Protein AF-A0A963PTE5-F1 (afdb_monomer_lite)

pLDDT: mean 95.28, std 4.0, range [73.12, 98.06]

Sequence (64 aa):
MPPVTQALLIVNVLVFFVVQQLGPTIIVQFGLWPWATELFRPWQVVSYAFLHGSLTHLAFNMFG

Radius of gyration: 12.67 Å; chains: 1; bounding box: 30×22×34 Å

Secondary structure (DSSP, 8-state):
--HHHHHHHHHHHHHHHHHHHHTHHHHHHHS---TTSTT--TTHHHHGGG--SSHHHHHHHHH-

Structure (mmCIF, N/CA/C/O backbone):
data_AF-A0A963PTE5-F1
#
_entry.id   AF-A0A963PTE5-F1
#
loop_
_atom_site.group_PDB
_atom_site.id
_atom_site.type_symbol
_atom_site.label_atom_id
_atom_site.label_alt_id
_atom_site.label_comp_id
_atom_site.label_asym_id
_atom_site.label_entity_id
_atom_site.label_seq_id
_atom_site.pdbx_PDB_ins_code
_atom_site.Cartn_x
_atom_site.Cartn_y
_atom_site.Cartn_z
_atom_site.occupancy
_atom_site.B_iso_or_equiv
_atom_site.auth_seq_id
_atom_site.auth_comp_id
_atom_site.auth_asym_id
_atom_site.auth_atom_id
_atom_site.pdbx_PDB_model_num
ATOM 1 N N . MET A 1 1 ? -16.558 -0.007 15.797 1.00 81.00 1 MET A N 1
ATOM 2 C CA . MET A 1 1 ? -16.188 -0.067 14.365 1.00 81.00 1 MET A CA 1
ATOM 3 C C . MET A 1 1 ? -16.572 -1.428 13.817 1.00 81.00 1 MET A C 1
ATOM 5 O O . MET A 1 1 ? -16.463 -2.390 14.571 1.00 81.00 1 MET A O 1
ATOM 9 N N . PRO A 1 2 ? -17.010 -1.531 12.553 1.00 96.62 2 PRO A N 1
ATOM 10 C CA . PRO A 1 2 ? -17.188 -2.823 11.899 1.00 96.62 2 PRO A CA 1
ATOM 11 C C . PRO A 1 2 ? -15.886 -3.644 11.960 1.00 96.62 2 PRO A C 1
ATOM 13 O O . PRO A 1 2 ? -14.811 -3.060 11.783 1.00 96.62 2 PRO A O 1
ATOM 16 N N . PRO A 1 3 ? -15.944 -4.974 12.171 1.00 97.19 3 PRO A N 1
ATOM 17 C CA . PRO A 1 3 ? -14.743 -5.810 12.274 1.00 97.19 3 PRO A CA 1
ATOM 18 C C . PRO A 1 3 ? -13.807 -5.683 11.066 1.00 97.19 3 PRO A C 1
ATOM 20 O O . PRO A 1 3 ? -12.590 -5.639 11.221 1.00 97.19 3 PRO A O 1
ATOM 23 N N . VAL A 1 4 ? -14.378 -5.546 9.865 1.00 96.88 4 VAL A N 1
ATOM 24 C CA . VAL A 1 4 ? -13.622 -5.362 8.617 1.00 96.88 4 VAL A CA 1
ATOM 25 C C . VAL A 1 4 ? -12.855 -4.040 8.622 1.00 96.88 4 VAL A C 1
ATOM 27 O O . VAL A 1 4 ? -11.672 -4.023 8.302 1.00 96.88 4 VAL A O 1
ATOM 30 N N . THR A 1 5 ? -13.485 -2.940 9.045 1.00 95.81 5 THR A N 1
ATOM 31 C CA . THR A 1 5 ? -12.818 -1.635 9.156 1.00 95.81 5 THR A CA 1
ATOM 32 C C . THR A 1 5 ? -11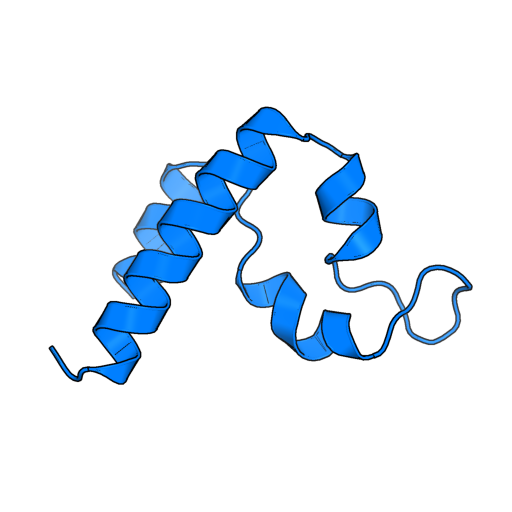.643 -1.708 10.123 1.00 95.81 5 THR A C 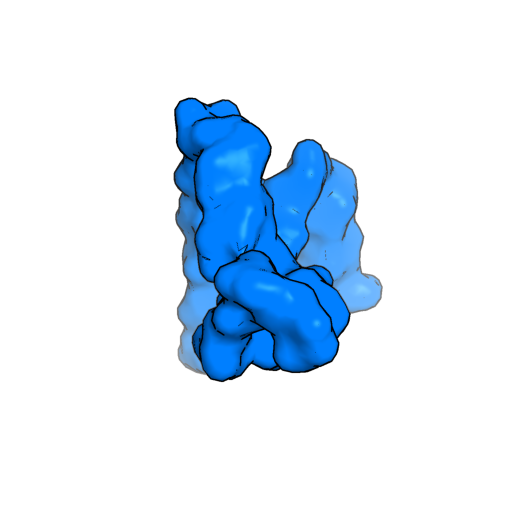1
ATOM 34 O O . THR A 1 5 ? -10.552 -1.255 9.801 1.00 95.81 5 THR A O 1
ATOM 37 N N . GLN A 1 6 ? -11.833 -2.338 11.284 1.00 96.81 6 GLN A N 1
ATOM 38 C CA . GLN A 1 6 ? -10.761 -2.503 12.261 1.00 96.81 6 GLN A CA 1
ATOM 39 C C . GLN A 1 6 ? -9.601 -3.344 11.706 1.00 96.81 6 GLN A C 1
ATOM 41 O O . GLN A 1 6 ? -8.443 -2.979 11.897 1.00 96.81 6 GLN A O 1
ATOM 46 N N . ALA A 1 7 ? -9.892 -4.431 10.987 1.00 97.75 7 ALA A N 1
ATOM 47 C CA . ALA A 1 7 ? -8.867 -5.245 10.339 1.00 97.75 7 ALA A CA 1
ATOM 48 C C . ALA A 1 7 ? -8.081 -4.446 9.287 1.00 97.75 7 ALA A C 1
ATOM 50 O O . ALA A 1 7 ? -6.854 -4.512 9.264 1.00 97.75 7 ALA A O 1
ATOM 51 N N . LEU A 1 8 ? -8.766 -3.642 8.467 1.00 96.69 8 LEU A N 1
ATOM 52 C CA . LEU A 1 8 ? -8.121 -2.777 7.478 1.00 96.69 8 LEU A CA 1
ATOM 53 C C . LEU A 1 8 ? -7.204 -1.741 8.137 1.00 96.69 8 LEU A C 1
ATOM 55 O O . LEU A 1 8 ? -6.081 -1.557 7.673 1.00 96.69 8 LEU A O 1
ATOM 59 N N . LEU A 1 9 ? -7.633 -1.107 9.232 1.00 97.00 9 LEU A N 1
ATOM 60 C CA . LEU A 1 9 ? -6.790 -0.167 9.981 1.00 97.00 9 LEU A CA 1
ATOM 61 C C . LEU A 1 9 ? -5.525 -0.851 10.514 1.00 97.00 9 LEU A C 1
ATOM 63 O O . LEU A 1 9 ? -4.420 -0.346 10.323 1.00 97.00 9 LEU A O 1
ATOM 67 N N . ILE A 1 10 ? -5.678 -2.023 11.138 1.00 98.00 10 ILE A N 1
ATOM 68 C CA . ILE A 1 10 ? -4.551 -2.793 11.681 1.00 98.00 10 ILE A CA 1
ATOM 69 C C . ILE A 1 10 ? -3.565 -3.155 10.567 1.00 98.00 10 ILE A C 1
ATOM 71 O O . ILE A 1 10 ? -2.366 -2.919 10.713 1.00 98.00 10 ILE A O 1
ATOM 75 N N . VAL A 1 11 ? -4.052 -3.682 9.440 1.00 98.06 11 VAL A N 1
ATOM 76 C CA . VAL A 1 11 ? -3.190 -4.071 8.315 1.00 98.06 11 VAL A CA 1
ATOM 77 C C . VAL A 1 11 ? -2.459 -2.860 7.730 1.00 98.06 11 VAL A C 1
ATOM 79 O O . VAL A 1 11 ? -1.258 -2.953 7.497 1.00 98.06 11 VAL A O 1
ATOM 82 N N . ASN A 1 12 ? -3.124 -1.715 7.551 1.00 97.88 12 ASN A N 1
ATOM 83 C CA . ASN A 1 12 ? -2.480 -0.501 7.037 1.00 97.88 12 ASN A CA 1
ATOM 84 C C . ASN A 1 12 ? -1.347 -0.005 7.946 1.00 97.88 12 ASN A C 1
ATOM 86 O O . ASN A 1 12 ? -0.268 0.334 7.460 1.00 97.88 12 ASN A O 1
ATOM 90 N N . VAL A 1 13 ? -1.556 -0.018 9.266 1.00 97.69 13 VAL A N 1
ATOM 91 C CA . VAL A 1 13 ? -0.519 0.365 10.235 1.00 97.69 13 VAL A CA 1
ATOM 92 C C . VAL A 1 13 ? 0.650 -0.624 10.215 1.00 97.69 13 VAL A C 1
ATOM 94 O O . VAL A 1 13 ? 1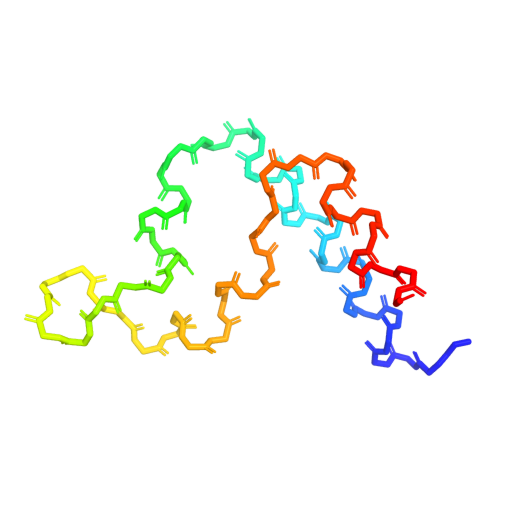.805 -0.204 10.190 1.00 97.69 13 VAL A O 1
ATOM 97 N N . LEU A 1 14 ? 0.380 -1.933 10.178 1.00 97.88 14 LEU A N 1
ATOM 98 C CA . LEU A 1 14 ? 1.434 -2.950 10.111 1.00 97.88 14 LEU A CA 1
ATOM 99 C C . LEU A 1 14 ? 2.260 -2.829 8.825 1.00 97.88 14 LEU A C 1
ATOM 101 O O . LEU A 1 14 ? 3.488 -2.795 8.887 1.00 97.88 14 LEU A O 1
ATOM 105 N N . VAL A 1 15 ? 1.603 -2.719 7.668 1.00 96.88 15 VAL A N 1
ATOM 106 C CA . VAL A 1 15 ? 2.280 -2.580 6.371 1.00 96.88 15 VAL A CA 1
ATOM 107 C C . VAL A 1 15 ? 3.098 -1.293 6.319 1.00 96.88 15 VAL A C 1
ATOM 109 O O . VAL A 1 15 ? 4.217 -1.328 5.816 1.00 96.88 15 VAL A O 1
ATOM 112 N N . PHE A 1 16 ? 2.615 -0.188 6.897 1.00 97.00 16 PHE A N 1
ATOM 113 C CA . PHE A 1 16 ? 3.395 1.045 6.997 1.00 97.00 16 PHE A CA 1
ATOM 114 C C . PHE A 1 16 ? 4.752 0.814 7.675 1.00 97.00 16 PHE A C 1
ATOM 116 O O . PHE A 1 16 ? 5.779 1.194 7.116 1.00 97.00 16 PHE A O 1
ATOM 123 N N . PHE A 1 17 ? 4.792 0.126 8.822 1.00 96.62 17 PHE A N 1
ATOM 124 C CA . PHE A 1 17 ? 6.062 -0.192 9.484 1.00 96.62 17 PHE A CA 1
ATOM 125 C C . PHE A 1 17 ? 6.947 -1.112 8.641 1.00 96.62 17 PHE A C 1
ATOM 127 O O . PHE A 1 17 ? 8.150 -0.880 8.549 1.00 96.62 17 PHE A O 1
ATOM 134 N N . VAL A 1 18 ? 6.373 -2.114 7.971 1.00 95.62 18 VAL A N 1
ATOM 135 C CA . VAL A 1 18 ? 7.144 -2.984 7.067 1.00 95.62 1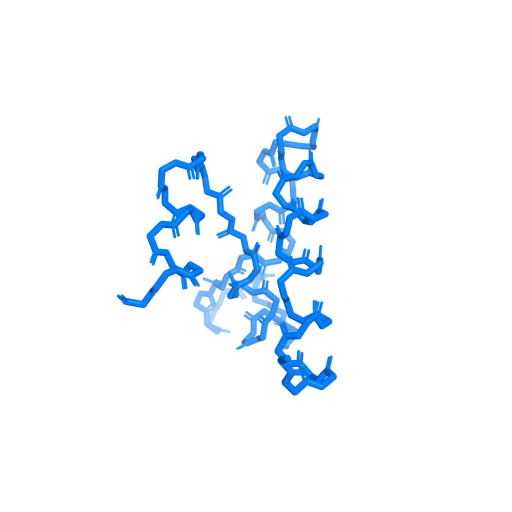8 VAL A CA 1
ATOM 136 C C . VAL A 1 18 ? 7.769 -2.172 5.924 1.00 95.62 18 VAL A C 1
ATOM 138 O O . VAL A 1 18 ? 8.932 -2.393 5.587 1.00 95.62 18 VAL A O 1
ATOM 141 N N . VAL A 1 19 ? 7.046 -1.200 5.362 1.00 95.06 19 VAL A N 1
ATOM 142 C CA . VAL A 1 19 ? 7.559 -0.304 4.313 1.00 95.06 19 VAL A CA 1
ATOM 143 C C . VAL A 1 19 ? 8.734 0.531 4.808 1.00 95.06 19 VAL A C 1
ATOM 145 O O . VAL A 1 19 ? 9.737 0.624 4.101 1.00 95.06 19 VAL A O 1
ATOM 148 N N . GLN A 1 20 ? 8.659 1.075 6.026 1.00 93.94 20 GLN A N 1
ATOM 149 C CA . GLN A 1 20 ? 9.771 1.836 6.607 1.00 93.94 20 GLN A CA 1
ATOM 150 C C . GLN A 1 20 ? 11.030 0.973 6.798 1.00 93.94 20 GLN A C 1
ATOM 152 O O . GLN A 1 20 ? 12.139 1.468 6.619 1.00 93.94 20 GLN A O 1
ATOM 157 N N . GLN A 1 21 ? 10.872 -0.320 7.105 1.00 94.19 21 GLN A N 1
ATOM 158 C CA . GLN A 1 21 ? 11.999 -1.232 7.326 1.00 94.19 21 GLN A CA 1
ATOM 159 C C . GLN A 1 21 ? 12.606 -1.793 6.030 1.00 94.19 21 GLN A C 1
ATOM 161 O O . GLN A 1 21 ? 13.822 -1.940 5.939 1.00 94.19 21 GLN A O 1
ATOM 166 N N . LEU A 1 22 ? 11.776 -2.155 5.045 1.00 92.88 22 LEU A N 1
ATOM 167 C CA . LEU A 1 22 ? 12.219 -2.836 3.818 1.00 92.88 22 LEU A CA 1
ATOM 168 C C . LEU A 1 22 ? 12.511 -1.883 2.652 1.00 92.88 22 LEU A C 1
ATOM 170 O O . LEU A 1 22 ? 13.134 -2.289 1.667 1.00 92.88 22 LEU A O 1
ATOM 174 N N . GLY A 1 23 ? 12.068 -0.628 2.743 1.00 87.06 23 GLY A N 1
ATOM 175 C CA . GLY A 1 23 ? 12.365 0.402 1.756 1.00 87.06 23 GLY A CA 1
ATOM 176 C C . GLY A 1 23 ? 11.850 0.061 0.346 1.00 87.06 23 GLY A C 1
ATOM 177 O O . GLY A 1 23 ? 10.788 -0.547 0.200 1.00 87.06 23 GLY A O 1
ATOM 178 N N . PRO A 1 24 ? 12.575 0.434 -0.725 1.00 89.38 24 PRO A N 1
ATOM 179 C CA . PRO A 1 24 ? 12.096 0.308 -2.107 1.00 89.38 24 PRO A CA 1
ATOM 180 C C . PRO A 1 24 ? 11.704 -1.112 -2.541 1.00 89.38 24 PRO A C 1
ATOM 182 O O . PRO A 1 24 ? 10.847 -1.272 -3.408 1.00 89.38 24 PRO A O 1
ATOM 185 N N . THR A 1 25 ? 12.281 -2.151 -1.931 1.00 91.62 25 THR A N 1
ATOM 186 C CA . THR A 1 25 ? 12.033 -3.552 -2.303 1.00 91.62 25 THR A CA 1
ATOM 187 C C . THR A 1 25 ? 10.561 -3.936 -2.168 1.00 91.62 25 THR A C 1
ATOM 189 O O . THR A 1 25 ? 10.015 -4.591 -3.057 1.00 91.62 25 THR A O 1
ATOM 192 N N . ILE A 1 26 ? 9.886 -3.502 -1.096 1.00 94.00 26 ILE A N 1
ATOM 193 C CA . ILE A 1 26 ? 8.464 -3.824 -0.912 1.00 94.00 26 ILE A CA 1
ATOM 194 C C . ILE A 1 26 ? 7.590 -3.094 -1.937 1.00 94.00 26 ILE A C 1
ATOM 196 O O . ILE A 1 26 ? 6.606 -3.644 -2.424 1.00 94.00 26 ILE A O 1
ATOM 200 N N . ILE A 1 27 ? 7.987 -1.880 -2.324 1.00 94.81 27 ILE A N 1
ATOM 201 C CA . ILE A 1 27 ? 7.272 -1.076 -3.316 1.00 94.81 27 ILE A CA 1
ATOM 202 C C . ILE A 1 27 ? 7.365 -1.747 -4.688 1.00 94.81 27 ILE A C 1
ATOM 204 O O . ILE A 1 27 ? 6.360 -1.842 -5.385 1.00 94.81 27 ILE A O 1
ATOM 208 N N . VAL A 1 28 ? 8.529 -2.296 -5.052 1.00 95.31 28 VAL A N 1
ATOM 209 C CA . VAL A 1 28 ? 8.689 -3.035 -6.313 1.00 95.31 28 VAL A CA 1
ATOM 210 C C . VAL A 1 28 ? 7.785 -4.269 -6.368 1.00 95.31 28 VAL A C 1
ATOM 212 O O . VAL A 1 28 ? 7.203 -4.544 -7.411 1.00 95.31 28 VAL A O 1
ATOM 215 N N . GLN A 1 29 ? 7.623 -5.000 -5.264 1.00 95.88 29 GLN A N 1
ATOM 216 C CA . GLN A 1 29 ? 6.842 -6.243 -5.264 1.00 95.88 29 GLN A CA 1
AT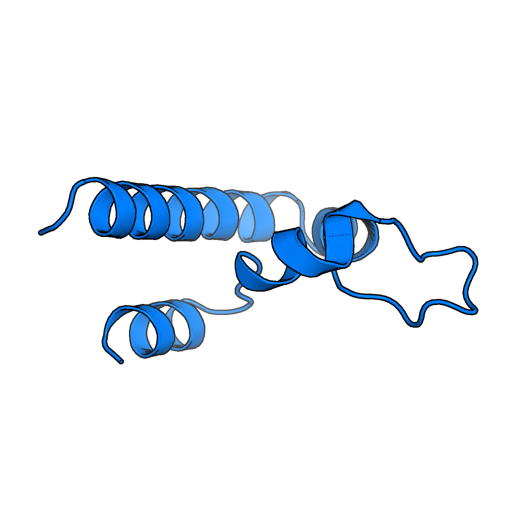OM 217 C C . GLN A 1 29 ? 5.323 -6.023 -5.169 1.00 95.88 29 GLN A C 1
ATOM 219 O O . GLN A 1 29 ? 4.553 -6.769 -5.784 1.00 95.88 29 GLN A O 1
ATOM 224 N N . PHE A 1 30 ? 4.886 -5.015 -4.409 1.00 97.44 30 PHE A N 1
ATOM 225 C CA . PHE A 1 30 ? 3.476 -4.824 -4.047 1.00 97.44 30 PHE A CA 1
ATOM 226 C C . PHE A 1 30 ? 2.846 -3.538 -4.596 1.00 97.44 30 PHE A C 1
ATOM 228 O O . PHE A 1 30 ? 1.627 -3.382 -4.491 1.00 97.44 30 PHE A O 1
ATOM 235 N N . GLY A 1 31 ? 3.642 -2.633 -5.171 1.00 97.06 31 GLY A N 1
ATOM 236 C CA . GLY A 1 31 ? 3.162 -1.447 -5.875 1.00 97.06 31 GLY A CA 1
ATOM 237 C C . GLY A 1 31 ? 2.531 -1.805 -7.217 1.00 97.06 31 GLY A C 1
ATOM 238 O O . GLY A 1 31 ? 2.901 -2.794 -7.847 1.00 97.06 31 GLY A O 1
ATOM 239 N N . LEU A 1 32 ? 1.556 -1.006 -7.648 1.00 97.62 32 LEU A N 1
ATOM 240 C CA . LEU A 1 32 ? 0.848 -1.234 -8.903 1.00 97.62 32 LEU A CA 1
ATOM 241 C C . LEU A 1 32 ? 1.692 -0.777 -10.094 1.00 97.62 32 LEU A C 1
ATOM 243 O O . LEU A 1 32 ? 1.809 0.419 -10.360 1.00 97.62 32 LEU A O 1
ATOM 247 N N . TRP A 1 33 ? 2.255 -1.742 -10.820 1.00 97.75 33 TRP A N 1
ATOM 248 C CA . TRP A 1 33 ? 2.944 -1.492 -12.084 1.00 97.75 33 TRP A CA 1
ATOM 249 C C . TRP A 1 33 ? 1.974 -1.550 -13.268 1.00 97.75 33 TRP A C 1
ATOM 251 O O . TRP A 1 33 ? 0.940 -2.218 -13.194 1.00 97.75 33 TRP A O 1
ATOM 261 N N . PRO A 1 34 ? 2.288 -0.894 -14.399 1.00 97.44 34 PRO A N 1
ATOM 262 C CA . PRO A 1 34 ? 1.491 -1.043 -15.606 1.00 97.44 34 PRO A CA 1
ATOM 263 C C . PRO A 1 34 ? 1.483 -2.501 -16.079 1.00 97.44 34 PRO A C 1
ATOM 265 O O . PRO A 1 34 ? 2.532 -3.141 -16.168 1.00 97.44 34 PRO A O 1
ATOM 268 N N . TRP A 1 35 ? 0.298 -3.000 -16.431 1.00 94.44 35 TRP A N 1
ATOM 269 C CA . TRP A 1 35 ? 0.053 -4.394 -16.828 1.00 94.44 35 TRP A CA 1
ATOM 270 C C . TRP A 1 35 ? 0.939 -4.911 -17.974 1.00 94.44 35 TRP A C 1
ATOM 272 O O . TRP A 1 35 ? 1.221 -6.101 -18.039 1.00 94.44 35 TRP A O 1
ATOM 282 N N . ALA A 1 36 ? 1.408 -4.021 -18.852 1.00 95.12 36 ALA A N 1
ATOM 283 C CA . ALA A 1 36 ? 2.274 -4.354 -19.982 1.00 95.12 36 ALA A CA 1
ATOM 284 C C .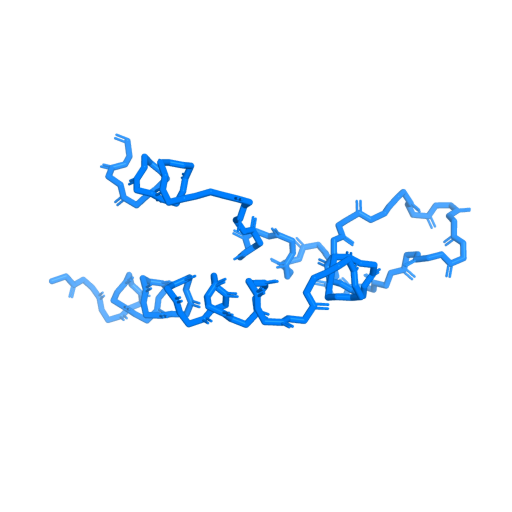 ALA A 1 36 ? 3.768 -4.500 -19.611 1.00 95.12 36 ALA A C 1
ATOM 286 O O . ALA A 1 36 ? 4.604 -4.646 -20.499 1.00 95.12 36 ALA A O 1
ATOM 287 N N . THR A 1 37 ? 4.125 -4.421 -18.325 1.00 96.12 37 THR A N 1
ATOM 288 C CA . THR A 1 37 ? 5.516 -4.512 -17.850 1.00 96.12 37 THR A CA 1
ATOM 289 C C . THR A 1 37 ? 5.808 -5.860 -17.198 1.00 96.12 37 THR A C 1
ATOM 291 O O . THR A 1 37 ? 4.940 -6.469 -16.575 1.00 96.12 37 THR A O 1
ATOM 294 N N . GLU A 1 38 ? 7.072 -6.286 -17.237 1.00 95.88 38 GLU A N 1
ATOM 295 C CA . GLU A 1 38 ? 7.550 -7.490 -16.535 1.00 95.88 38 GLU A CA 1
ATOM 296 C C . GLU A 1 38 ? 7.471 -7.380 -15.001 1.00 95.88 38 GLU A C 1
ATOM 298 O O . GLU A 1 38 ? 7.638 -8.374 -14.290 1.00 95.88 38 GLU A O 1
ATOM 303 N N . LEU A 1 39 ? 7.206 -6.181 -14.475 1.00 96.06 39 LEU A N 1
ATOM 304 C CA . LEU A 1 39 ? 7.059 -5.904 -13.046 1.00 96.06 39 LEU A CA 1
ATOM 305 C C . LEU A 1 39 ? 5.630 -6.145 -12.541 1.00 96.06 39 LEU A C 1
ATOM 307 O O . LEU A 1 39 ? 5.423 -6.275 -11.332 1.00 96.06 39 LEU A O 1
ATOM 311 N N . PHE A 1 40 ? 4.647 -6.239 -13.443 1.00 97.56 40 PHE A N 1
ATOM 312 C CA . PHE A 1 40 ? 3.259 -6.438 -13.050 1.00 97.56 40 PHE A CA 1
ATOM 313 C C . PHE A 1 40 ? 3.038 -7.810 -12.418 1.00 97.56 40 PHE A C 1
ATOM 315 O O . PHE A 1 40 ? 3.526 -8.839 -12.896 1.00 97.56 40 PHE A O 1
ATOM 322 N N . ARG A 1 41 ? 2.261 -7.832 -11.339 1.00 97.25 41 ARG A N 1
ATOM 323 C CA . ARG A 1 41 ? 1.803 -9.052 -10.680 1.00 97.25 41 ARG A CA 1
ATOM 324 C C . ARG A 1 41 ? 0.326 -8.915 -10.306 1.00 97.25 41 ARG A C 1
ATOM 326 O O . ARG A 1 41 ? -0.060 -7.857 -9.815 1.00 97.25 41 ARG A O 1
ATOM 333 N N . PRO A 1 42 ? -0.503 -9.968 -10.445 1.00 96.50 42 PRO A N 1
ATOM 334 C CA . PRO A 1 42 ? -1.950 -9.858 -10.238 1.00 96.50 42 PRO A CA 1
ATOM 335 C C . PRO A 1 42 ? -2.375 -9.327 -8.864 1.00 96.50 42 PRO A C 1
ATOM 337 O O . PRO A 1 42 ? -3.361 -8.606 -8.772 1.00 96.50 42 PRO A O 1
ATOM 340 N N . TRP A 1 43 ? -1.634 -9.630 -7.793 1.00 97.81 43 TRP A N 1
ATOM 341 C CA . TRP A 1 43 ? -1.955 -9.150 -6.441 1.00 97.81 43 TRP A CA 1
ATOM 342 C C . TRP A 1 43 ? -1.817 -7.633 -6.277 1.00 97.81 43 TRP A C 1
ATOM 344 O O . TRP A 1 43 ? -2.430 -7.066 -5.372 1.00 97.81 43 TRP A O 1
ATOM 354 N N . GLN A 1 44 ? -1.067 -6.968 -7.160 1.00 98.06 44 GLN A N 1
ATOM 355 C CA . GLN A 1 44 ? -0.810 -5.532 -7.090 1.00 98.06 44 GLN A CA 1
ATOM 356 C C . GLN A 1 44 ? -2.072 -4.691 -7.238 1.00 98.06 44 GLN A C 1
ATOM 358 O O . GLN A 1 44 ? -2.084 -3.577 -6.736 1.00 98.06 44 GLN A O 1
ATOM 363 N N . VAL A 1 45 ? -3.146 -5.219 -7.839 1.00 97.38 45 VAL A N 1
ATOM 364 C CA . VAL A 1 45 ? -4.450 -4.531 -7.939 1.00 97.38 45 VAL A CA 1
ATOM 365 C C . VAL A 1 45 ? -5.140 -4.347 -6.584 1.00 97.38 45 VAL A C 1
ATOM 367 O O . VAL A 1 45 ? -6.065 -3.552 -6.476 1.00 97.38 45 VAL A O 1
ATOM 370 N N . VAL A 1 46 ? -4.692 -5.068 -5.551 1.00 98.00 46 VAL A N 1
ATOM 371 C CA . VAL A 1 46 ? -5.175 -4.925 -4.171 1.00 98.00 46 VAL A CA 1
ATOM 372 C C . VAL A 1 46 ? -4.050 -4.473 -3.247 1.00 98.00 46 VAL A C 1
ATOM 374 O O . VAL A 1 46 ? -4.246 -3.564 -2.445 1.00 98.00 46 VAL A O 1
ATOM 377 N N . SER A 1 47 ? -2.856 -5.068 -3.351 1.00 97.75 47 SER A N 1
ATOM 378 C CA . SER A 1 47 ? -1.775 -4.822 -2.388 1.00 97.75 47 SER A CA 1
ATOM 379 C C . SER A 1 47 ? -1.278 -3.379 -2.385 1.00 97.75 47 SER A C 1
ATOM 381 O O . SER A 1 47 ? -0.851 -2.896 -1.337 1.00 97.75 47 SER A O 1
ATOM 383 N N . TYR A 1 48 ? -1.370 -2.674 -3.518 1.00 97.06 48 TYR A N 1
ATOM 384 C CA . TYR A 1 48 ? -0.903 -1.292 -3.618 1.00 97.06 48 TYR A CA 1
ATOM 385 C C . TYR A 1 48 ? -1.648 -0.338 -2.675 1.00 97.06 48 TYR A C 1
ATOM 387 O O . TYR A 1 48 ? -1.051 0.623 -2.197 1.00 97.06 48 TYR A O 1
ATOM 395 N N . ALA A 1 49 ? -2.914 -0.631 -2.350 1.00 97.06 49 ALA A N 1
ATOM 396 C CA . ALA A 1 49 ? -3.748 0.199 -1.483 1.00 97.06 49 ALA A CA 1
ATOM 397 C C . ALA A 1 49 ? -3.254 0.252 -0.024 1.00 97.06 49 ALA A C 1
ATOM 399 O O . ALA A 1 49 ? -3.655 1.136 0.727 1.00 97.06 49 ALA A O 1
ATOM 400 N N . PHE A 1 50 ? -2.379 -0.674 0.380 1.00 97.44 50 PHE A N 1
ATOM 401 C CA . PHE A 1 50 ? -1.824 -0.730 1.736 1.00 97.44 50 PHE A CA 1
ATOM 402 C C . PHE A 1 50 ? -0.472 -0.011 1.869 1.00 97.44 50 PHE A C 1
ATOM 404 O O . PHE A 1 50 ? 0.024 0.178 2.981 1.00 97.44 50 PHE A O 1
ATOM 411 N N . LEU A 1 51 ? 0.145 0.406 0.758 1.00 96.94 51 LEU A N 1
ATOM 412 C CA . LEU A 1 51 ? 1.464 1.036 0.763 1.00 96.94 51 LEU A CA 1
ATOM 413 C C . LEU A 1 51 ? 1.360 2.541 1.045 1.00 96.94 51 LEU A C 1
ATOM 415 O O . LEU A 1 51 ? 0.821 3.301 0.244 1.00 96.94 51 LEU A O 1
ATOM 419 N N . HIS A 1 52 ? 1.947 2.989 2.157 1.00 96.56 52 HIS A N 1
ATOM 420 C CA . HIS A 1 52 ? 1.944 4.394 2.570 1.00 96.56 52 HIS A CA 1
ATOM 421 C C . HIS A 1 52 ? 3.372 4.911 2.780 1.00 96.56 52 HIS A C 1
ATOM 423 O O . HIS A 1 52 ? 4.147 4.342 3.545 1.00 96.56 52 HIS A O 1
ATOM 429 N N . GLY A 1 53 ? 3.720 6.010 2.102 1.00 93.12 53 GLY A N 1
ATOM 430 C CA . GLY A 1 53 ? 5.070 6.591 2.137 1.00 93.12 53 GLY A CA 1
ATOM 431 C C . GLY A 1 53 ? 5.359 7.534 3.312 1.00 93.12 53 GLY A C 1
ATOM 432 O O . GLY A 1 53 ? 6.518 7.837 3.570 1.00 93.12 53 GLY A O 1
ATOM 433 N N . SER A 1 54 ? 4.339 8.010 4.031 1.00 94.38 54 SER A N 1
ATOM 434 C CA . SER A 1 54 ? 4.514 8.906 5.182 1.00 94.38 54 SER A CA 1
ATOM 435 C C . SER A 1 54 ? 3.392 8.742 6.204 1.00 94.38 54 SER A C 1
ATOM 437 O O . SER A 1 54 ? 2.287 8.313 5.862 1.00 94.38 54 SER A O 1
ATOM 439 N N . LEU A 1 55 ? 3.671 9.117 7.457 1.00 95.31 55 LEU A N 1
ATOM 440 C CA . LEU A 1 55 ? 2.690 9.068 8.543 1.00 95.31 55 LEU A CA 1
ATOM 441 C C . LEU A 1 55 ? 1.477 9.961 8.253 1.00 95.31 55 LEU A C 1
ATOM 443 O O . LEU A 1 55 ? 0.347 9.563 8.505 1.00 95.31 55 LEU A O 1
ATOM 447 N N . THR A 1 56 ? 1.707 11.141 7.675 1.00 96.56 56 THR A N 1
ATOM 448 C CA . THR A 1 56 ? 0.646 12.076 7.285 1.00 96.56 56 THR A CA 1
ATOM 449 C C . THR A 1 56 ? -0.258 11.484 6.205 1.00 96.56 56 THR A C 1
ATOM 451 O O . THR A 1 56 ? -1.476 11.562 6.327 1.00 96.56 56 THR A O 1
ATOM 454 N N . HIS A 1 57 ? 0.317 10.847 5.176 1.00 95.19 57 HIS A N 1
ATOM 455 C CA . HIS A 1 57 ? -0.465 10.185 4.128 1.00 95.19 57 HIS A CA 1
ATOM 456 C C . HIS A 1 57 ? -1.315 9.042 4.698 1.00 95.19 57 HIS A C 1
ATOM 458 O O . HIS A 1 57 ? -2.502 8.955 4.397 1.00 95.19 57 HIS A O 1
ATOM 464 N N . LEU A 1 58 ? -0.730 8.212 5.569 1.00 96.44 58 LEU A N 1
ATOM 465 C CA . LEU A 1 58 ? -1.463 7.163 6.277 1.00 96.44 58 LEU A CA 1
ATOM 466 C C . LEU A 1 58 ? -2.614 7.751 7.101 1.00 96.44 58 LEU A C 1
ATOM 468 O O . LEU A 1 58 ? -3.749 7.316 6.952 1.00 96.44 58 LEU A O 1
ATOM 472 N N . ALA A 1 59 ? -2.336 8.752 7.937 1.00 96.12 59 ALA A N 1
ATOM 473 C CA . ALA A 1 59 ? -3.326 9.344 8.828 1.00 96.12 59 ALA A CA 1
ATOM 474 C C . ALA A 1 59 ? -4.539 9.891 8.061 1.00 96.12 59 ALA A C 1
ATOM 476 O O . ALA A 1 59 ? -5.664 9.525 8.389 1.00 96.12 59 ALA A O 1
ATOM 477 N N . PHE A 1 60 ? -4.332 10.696 7.014 1.00 96.06 60 PHE A N 1
ATOM 478 C CA . PHE A 1 60 ? -5.445 11.259 6.241 1.00 96.06 60 PHE A CA 1
ATOM 479 C C . PHE A 1 60 ? -6.303 10.185 5.560 1.00 96.06 60 PHE A C 1
ATOM 481 O O . PHE A 1 60 ? -7.525 10.279 5.614 1.00 96.06 60 PHE A O 1
ATOM 488 N N . ASN A 1 61 ? -5.701 9.118 5.025 1.00 94.19 61 ASN A N 1
ATOM 489 C CA . ASN A 1 61 ? -6.472 8.014 4.442 1.00 94.19 61 ASN A CA 1
ATOM 490 C C . ASN A 1 61 ? -7.308 7.247 5.479 1.00 94.19 61 ASN A C 1
ATOM 492 O O . ASN A 1 61 ? -8.338 6.678 5.128 1.00 94.19 61 ASN A O 1
ATOM 496 N N . MET A 1 62 ? -6.873 7.195 6.744 1.00 92.88 62 MET A N 1
ATOM 497 C CA . MET A 1 62 ? -7.631 6.518 7.804 1.00 92.88 62 MET A CA 1
ATOM 498 C C . MET A 1 62 ? -8.759 7.388 8.382 1.00 92.88 62 MET A C 1
ATOM 500 O O . MET A 1 62 ? -9.709 6.837 8.939 1.00 92.88 62 MET A O 1
ATOM 504 N N . PHE A 1 63 ? -8.657 8.719 8.282 1.00 89.00 63 PHE A N 1
ATOM 505 C CA . PHE A 1 63 ? -9.680 9.647 8.781 1.00 89.00 63 PHE A CA 1
ATOM 506 C C . PHE A 1 63 ? -10.802 9.933 7.777 1.00 89.00 63 PHE A C 1
ATOM 508 O O . PHE A 1 63 ? -11.917 10.198 8.227 1.00 89.00 63 PHE A O 1
ATOM 515 N N . GLY A 1 64 ? -10.540 9.781 6.473 1.00 73.12 64 GLY A N 1
ATOM 516 C CA . GLY A 1 64 ? -11.527 10.013 5.413 1.00 73.12 64 GLY A CA 1
ATOM 517 C C . GLY A 1 64 ? -11.664 11.479 5.034 1.00 73.12 64 GLY A C 1
ATOM 518 O O . GLY A 1 64 ? -11.841 12.322 5.941 1.00 73.12 64 GLY A O 1
#

Foldseek 3Di:
DPPVLVVLLVLLVVVAVVCVVPPVVVCQQQDDDPPPDPSHDPNNVPSNVSDDDDPVRSVVVSVD